Protein AF-A0A0X8E1B4-F1 (afdb_monomer_lite)

Foldseek 3Di:
DVVLVVVQCCVQAVVCCVPVVDGGQPFRFDDPVRDDPDDGDRFDGDDDDDDQPDPVSVVVVVVVVVVCVVCVVVVLVVLLVLLVQQVHHSVLSVLVSGPCSVVVSVVSSPDDGDCPCVVVD

Organism: NCBI:txid412690

pLDDT: mean 76.05, std 15.76, range [48.06, 95.06]

Radius of gyration: 20.71 Å; chains: 1; bounding box: 51×30×56 Å

Secondary structure (DSSP, 8-state):
-HHHHHHHHIIIIIHHHHHHSSPPP---B--TTSSTTS---BS----PPPPPSSHHHHHHHHHHHHHHHHHHHHHHHHHHHHHHHTT--GGGGGGGGSTTHHHHHHHHHTSPPPGGGTT--

Structure (mmCIF, N/CA/C/O backbone):
data_AF-A0A0X8E1B4-F1
#
_entry.id   AF-A0A0X8E1B4-F1
#
loop_
_atom_site.group_PDB
_atom_site.id
_atom_site.type_symbol
_atom_site.label_atom_id
_atom_site.label_alt_id
_atom_site.label_comp_id
_atom_site.label_asym_id
_atom_site.label_entity_id
_atom_site.label_seq_id
_atom_site.pdbx_PDB_ins_code
_atom_site.Cartn_x
_atom_site.Cartn_y
_atom_site.Cartn_z
_atom_site.occupancy
_atom_site.B_iso_or_equiv
_atom_site.auth_seq_id
_atom_site.auth_comp_id
_atom_site.auth_asym_id
_atom_site.auth_atom_id
_atom_site.pdbx_PDB_model_num
ATOM 1 N N . MET A 1 1 ? 21.331 -7.467 13.425 1.00 55.97 1 MET A N 1
ATOM 2 C CA . MET A 1 1 ? 20.490 -6.919 12.334 1.00 55.97 1 MET A CA 1
ATOM 3 C C . MET A 1 1 ? 21.210 -5.859 11.506 1.00 55.97 1 MET A C 1
ATOM 5 O O . MET A 1 1 ? 21.271 -6.041 10.302 1.00 55.97 1 MET A O 1
ATOM 9 N N . LEU A 1 2 ? 21.820 -4.831 12.113 1.00 51.53 2 LEU A N 1
ATOM 10 C CA . LEU A 1 2 ? 22.555 -3.777 11.387 1.00 51.53 2 LEU A CA 1
ATOM 11 C C . LEU A 1 2 ? 23.679 -4.317 10.479 1.00 51.53 2 LEU A C 1
ATOM 13 O O . LEU A 1 2 ? 23.783 -3.920 9.327 1.00 51.53 2 LEU A O 1
ATOM 17 N N . VAL A 1 3 ? 24.466 -5.281 10.971 1.00 60.03 3 VAL A N 1
ATOM 18 C CA . VAL A 1 3 ? 25.567 -5.899 10.209 1.00 60.03 3 VAL A CA 1
ATOM 19 C C . VAL A 1 3 ? 25.059 -6.574 8.933 1.00 60.03 3 VAL A C 1
ATOM 21 O O . VAL A 1 3 ? 25.596 -6.324 7.866 1.00 60.03 3 VAL A O 1
ATOM 24 N N . ASN A 1 4 ? 23.965 -7.337 9.008 1.00 58.38 4 ASN A N 1
ATOM 25 C CA . ASN A 1 4 ? 23.397 -8.015 7.838 1.00 58.38 4 ASN A CA 1
ATOM 26 C C . ASN A 1 4 ? 22.857 -7.021 6.803 1.00 58.38 4 ASN A C 1
ATOM 28 O O . ASN A 1 4 ? 23.005 -7.253 5.608 1.00 58.38 4 ASN A O 1
ATOM 32 N N . VAL A 1 5 ? 22.271 -5.906 7.254 1.00 58.59 5 VAL A N 1
ATOM 33 C CA . VAL A 1 5 ? 21.802 -4.824 6.373 1.00 58.59 5 VAL A CA 1
ATOM 34 C C . VAL A 1 5 ? 22.982 -4.161 5.661 1.00 58.59 5 VAL A C 1
ATOM 36 O O . VAL A 1 5 ? 22.920 -3.948 4.454 1.00 58.59 5 VAL A O 1
ATOM 39 N N . ILE A 1 6 ? 24.081 -3.906 6.378 1.00 69.69 6 ILE A N 1
ATOM 40 C CA . ILE A 1 6 ? 25.308 -3.335 5.805 1.00 69.69 6 ILE A CA 1
ATOM 41 C C . ILE A 1 6 ? 25.944 -4.311 4.806 1.00 69.69 6 ILE A C 1
ATOM 43 O O . ILE A 1 6 ? 26.314 -3.908 3.706 1.00 69.69 6 ILE A O 1
ATOM 47 N N . THR A 1 7 ? 26.029 -5.601 5.138 1.00 68.25 7 THR A N 1
ATOM 48 C CA . THR A 1 7 ? 26.570 -6.626 4.235 1.00 68.25 7 THR A CA 1
ATOM 49 C C . THR A 1 7 ? 25.721 -6.776 2.969 1.00 68.25 7 THR A C 1
ATOM 51 O O . THR A 1 7 ? 26.281 -6.857 1.875 1.00 68.25 7 THR A O 1
ATOM 54 N N . LEU A 1 8 ? 24.387 -6.757 3.079 1.00 59.09 8 LEU A N 1
ATOM 55 C CA . LEU A 1 8 ? 23.472 -6.772 1.928 1.00 59.09 8 LEU A CA 1
ATOM 56 C C . LEU A 1 8 ? 23.618 -5.511 1.068 1.00 59.09 8 LEU A C 1
ATOM 58 O O . LEU A 1 8 ? 23.747 -5.624 -0.147 1.00 59.09 8 LEU A O 1
ATOM 62 N N . ALA A 1 9 ? 23.680 -4.327 1.681 1.00 62.44 9 ALA A N 1
ATOM 63 C CA . ALA A 1 9 ? 23.870 -3.070 0.960 1.00 62.44 9 ALA A CA 1
ATOM 64 C C . ALA A 1 9 ? 25.211 -3.033 0.207 1.00 62.44 9 ALA A C 1
ATOM 66 O O . ALA A 1 9 ? 25.249 -2.692 -0.974 1.00 62.44 9 ALA A O 1
ATOM 67 N N . LEU A 1 10 ? 26.310 -3.453 0.843 1.00 65.62 10 LEU A N 1
ATOM 68 C CA . LEU A 1 10 ? 27.623 -3.505 0.193 1.00 65.62 10 LEU A CA 1
ATOM 69 C C . LEU A 1 10 ? 27.640 -4.506 -0.971 1.00 65.62 10 LEU A C 1
ATOM 71 O O . LEU A 1 10 ? 28.088 -4.171 -2.066 1.00 65.62 10 LEU A O 1
ATOM 75 N N . THR A 1 11 ? 27.118 -5.718 -0.765 1.00 64.62 11 THR A N 1
ATOM 76 C CA . THR A 1 11 ? 27.130 -6.777 -1.792 1.00 64.62 11 THR A CA 1
ATOM 77 C C . THR A 1 11 ? 26.167 -6.534 -2.950 1.00 64.62 11 THR A C 1
ATOM 79 O O . THR A 1 11 ? 26.472 -6.958 -4.064 1.00 64.62 11 THR A O 1
ATOM 82 N N . GLN A 1 12 ? 25.033 -5.868 -2.722 1.00 59.12 12 GLN A N 1
ATOM 83 C CA . GLN A 1 12 ? 24.009 -5.665 -3.753 1.00 59.12 12 GLN A CA 1
ATOM 84 C C . GLN A 1 12 ? 24.091 -4.303 -4.452 1.00 59.12 12 GLN A C 1
ATOM 86 O O . GLN A 1 12 ? 23.704 -4.224 -5.613 1.00 59.12 12 GLN A O 1
ATOM 91 N N . LEU A 1 13 ? 24.625 -3.256 -3.810 1.00 62.16 13 LEU A N 1
ATOM 92 C CA . LEU A 1 13 ? 24.781 -1.939 -4.445 1.00 62.16 13 LEU A CA 1
ATOM 93 C C . LEU A 1 13 ? 26.224 -1.618 -4.843 1.00 62.16 13 LEU A C 1
ATOM 95 O O . LEU A 1 13 ? 26.465 -1.190 -5.969 1.00 62.16 13 LEU A O 1
ATOM 99 N N . VAL A 1 14 ? 27.194 -1.824 -3.948 1.00 65.31 14 VAL A N 1
ATOM 100 C CA . VAL A 1 14 ? 28.562 -1.303 -4.139 1.00 65.31 14 VAL A CA 1
ATOM 101 C C . VAL A 1 14 ? 29.395 -2.193 -5.063 1.00 65.31 14 VAL A C 1
ATOM 103 O O . VAL A 1 14 ? 30.025 -1.695 -5.993 1.00 65.31 14 VAL A O 1
ATOM 106 N N . PHE A 1 15 ? 29.369 -3.513 -4.860 1.00 63.75 15 PHE A N 1
ATOM 107 C CA . PHE A 1 15 ? 30.134 -4.446 -5.698 1.00 63.75 15 PHE A CA 1
ATOM 108 C C . PHE A 1 15 ? 29.692 -4.466 -7.177 1.00 63.75 15 PHE A C 1
ATOM 110 O O . PHE A 1 15 ? 30.567 -4.407 -8.042 1.00 63.75 15 PHE A O 1
ATOM 117 N N . PRO A 1 16 ? 28.387 -4.498 -7.518 1.00 60.41 16 PRO A N 1
ATOM 118 C CA . PRO A 1 16 ? 27.954 -4.466 -8.916 1.00 60.41 16 PRO A CA 1
ATOM 119 C C . PRO A 1 16 ? 28.284 -3.139 -9.605 1.00 60.41 16 PRO A C 1
ATOM 121 O O . PRO A 1 16 ? 28.726 -3.149 -10.752 1.00 60.41 16 PRO A O 1
ATOM 124 N N . ALA A 1 17 ? 28.151 -2.014 -8.893 1.00 63.62 17 ALA A N 1
ATOM 125 C CA . ALA A 1 17 ? 28.489 -0.695 -9.420 1.00 63.62 17 ALA A CA 1
ATOM 126 C C . ALA A 1 17 ? 29.990 -0.557 -9.735 1.00 63.62 17 ALA A C 1
ATOM 128 O O . ALA A 1 17 ? 30.349 -0.014 -10.778 1.00 63.62 17 ALA A O 1
ATOM 129 N N . LEU A 1 18 ? 30.866 -1.094 -8.873 1.00 65.75 18 LEU A N 1
ATOM 130 C CA . LEU A 1 18 ? 32.321 -1.055 -9.069 1.00 65.75 18 LEU A CA 1
ATOM 131 C C . LEU A 1 18 ? 32.817 -1.987 -10.185 1.00 65.75 18 LEU A C 1
ATOM 133 O O . LEU A 1 18 ? 33.790 -1.657 -10.855 1.00 65.75 18 LEU A O 1
ATOM 137 N N . ILE A 1 19 ? 32.179 -3.146 -10.378 1.00 62.69 19 ILE A N 1
ATOM 138 C CA . ILE A 1 19 ? 32.641 -4.165 -11.338 1.00 62.69 19 ILE A CA 1
ATOM 139 C C . ILE A 1 19 ? 32.027 -3.960 -12.729 1.00 62.69 19 ILE A C 1
ATOM 141 O O . ILE A 1 19 ? 32.713 -4.147 -13.731 1.00 62.69 19 ILE A O 1
ATOM 145 N N . ALA A 1 20 ? 30.743 -3.598 -12.814 1.00 60.59 20 ALA A N 1
ATOM 146 C CA . ALA A 1 20 ? 30.014 -3.553 -14.083 1.00 60.59 20 ALA A CA 1
ATOM 147 C C . ALA A 1 20 ? 29.883 -2.141 -14.681 1.00 60.59 20 ALA A C 1
ATOM 149 O O . ALA A 1 20 ? 29.440 -2.015 -15.822 1.00 60.59 20 ALA A O 1
ATOM 150 N N . GLY A 1 21 ? 30.215 -1.080 -13.930 1.00 56.06 21 GLY A N 1
ATOM 151 C CA . GLY A 1 21 ? 30.069 0.315 -14.374 1.00 56.06 21 GLY A CA 1
ATOM 152 C C . GLY A 1 21 ? 28.623 0.739 -14.673 1.00 56.06 21 GLY A C 1
ATOM 153 O O . GLY A 1 21 ? 28.399 1.795 -15.259 1.00 56.06 21 GLY A O 1
ATOM 154 N N . ARG A 1 22 ? 27.638 -0.085 -14.294 1.00 57.12 22 ARG A N 1
ATOM 155 C CA . ARG A 1 22 ? 26.200 0.167 -14.444 1.00 57.12 22 ARG A CA 1
ATOM 156 C C . ARG A 1 22 ? 25.563 0.313 -13.069 1.00 57.12 22 ARG A C 1
ATOM 158 O O . ARG A 1 22 ? 26.018 -0.304 -12.104 1.00 57.12 22 ARG A O 1
ATOM 165 N N . THR A 1 23 ? 24.504 1.112 -12.980 1.00 56.97 23 THR A N 1
ATOM 166 C CA . THR A 1 23 ? 23.691 1.187 -11.763 1.00 56.97 23 THR A CA 1
ATOM 167 C C . THR A 1 23 ? 23.100 -0.195 -11.468 1.00 56.97 23 THR A C 1
ATOM 169 O O . THR A 1 23 ? 22.598 -0.834 -12.394 1.00 56.97 23 THR A O 1
ATOM 172 N N . PRO A 1 24 ? 23.185 -0.694 -10.222 1.00 55.22 24 PRO A N 1
ATOM 173 C CA . PRO A 1 24 ? 22.652 -2.004 -9.868 1.00 55.22 24 PRO A CA 1
ATOM 174 C C . PRO A 1 24 ? 21.154 -2.069 -10.177 1.00 55.22 24 PRO A C 1
ATOM 176 O O . PRO A 1 24 ? 20.415 -1.161 -9.798 1.00 55.22 24 PRO A O 1
ATOM 179 N N . GLU A 1 25 ? 20.710 -3.149 -10.823 1.00 56.75 25 GLU A N 1
ATOM 180 C CA . GLU A 1 25 ? 19.286 -3.478 -10.934 1.00 56.75 25 GLU A CA 1
ATOM 181 C C . GLU A 1 25 ? 18.672 -3.461 -9.522 1.00 56.75 25 GLU A C 1
ATOM 183 O O . GLU A 1 25 ? 19.181 -4.163 -8.638 1.00 56.75 25 GLU A O 1
ATOM 188 N N . PRO A 1 26 ? 17.606 -2.682 -9.261 1.00 54.72 26 PRO A N 1
ATOM 189 C CA . PRO A 1 26 ? 17.091 -2.426 -7.918 1.00 54.72 26 PRO A CA 1
ATOM 190 C C . PRO A 1 26 ? 16.221 -3.591 -7.426 1.00 54.72 26 PRO A C 1
ATOM 192 O O . PRO A 1 26 ? 15.125 -3.394 -6.910 1.00 54.72 26 PRO A O 1
ATOM 195 N N . THR A 1 27 ? 16.695 -4.823 -7.604 1.00 55.25 27 THR A N 1
ATOM 196 C CA . THR A 1 27 ? 16.029 -6.027 -7.113 1.00 55.25 27 THR A CA 1
ATOM 197 C C . THR A 1 27 ? 16.657 -6.406 -5.778 1.00 55.25 27 THR A C 1
ATOM 199 O O . THR A 1 27 ? 17.715 -7.031 -5.715 1.00 55.25 27 THR A O 1
ATOM 202 N N . ILE A 1 28 ? 16.017 -5.994 -4.683 1.00 56.19 28 ILE A N 1
ATOM 203 C CA . ILE A 1 28 ? 16.441 -6.371 -3.331 1.00 56.19 28 ILE A CA 1
ATOM 204 C C . ILE A 1 28 ? 15.978 -7.810 -3.083 1.00 56.19 28 ILE A C 1
ATOM 206 O O . ILE A 1 28 ? 14.792 -8.074 -2.879 1.00 56.19 28 ILE A O 1
ATOM 210 N N . PHE A 1 29 ? 16.919 -8.754 -3.127 1.00 54.38 29 PHE A N 1
ATOM 211 C CA . PHE A 1 29 ? 16.642 -10.175 -2.911 1.00 54.38 29 PHE A CA 1
ATOM 212 C C . PHE A 1 29 ? 16.612 -10.492 -1.410 1.00 54.38 29 PHE A C 1
ATOM 214 O O . PHE A 1 29 ? 17.660 -10.475 -0.759 1.00 54.38 29 PHE A O 1
ATOM 221 N N . LEU A 1 30 ? 15.435 -10.822 -0.866 1.00 50.06 30 LEU A N 1
ATOM 222 C CA . LEU A 1 30 ? 15.264 -11.219 0.537 1.00 50.06 30 LEU A CA 1
ATOM 223 C C . LEU A 1 30 ? 14.589 -12.598 0.624 1.00 50.06 30 LEU A C 1
ATOM 225 O O . LEU A 1 30 ? 13.373 -12.722 0.528 1.00 50.06 30 LEU A O 1
ATOM 229 N N . GLY A 1 31 ? 15.393 -13.650 0.793 1.00 53.69 31 GLY A N 1
ATOM 230 C CA . GLY A 1 31 ? 14.897 -14.989 1.129 1.00 53.69 31 GLY A CA 1
ATOM 231 C C . GLY A 1 31 ? 14.701 -15.167 2.644 1.00 53.69 31 GLY A C 1
ATOM 232 O O . GLY A 1 31 ? 15.261 -14.388 3.420 1.00 53.69 31 GLY A O 1
ATOM 233 N N . PRO A 1 32 ? 13.996 -16.223 3.095 1.00 52.06 32 PRO A N 1
ATOM 234 C CA . PRO A 1 32 ? 13.716 -16.480 4.516 1.00 52.06 32 PRO A CA 1
ATOM 235 C C . PRO A 1 32 ? 14.974 -16.618 5.399 1.00 52.06 32 PRO A C 1
ATOM 237 O O . PRO A 1 32 ? 14.888 -16.430 6.608 1.00 52.06 32 PRO A O 1
ATOM 240 N N . PHE A 1 33 ? 16.149 -16.877 4.804 1.00 55.06 33 PHE A N 1
ATOM 241 C CA . PHE A 1 33 ? 17.448 -16.974 5.492 1.00 55.06 33 PHE A CA 1
ATOM 242 C C . PHE A 1 33 ? 18.571 -16.136 4.841 1.0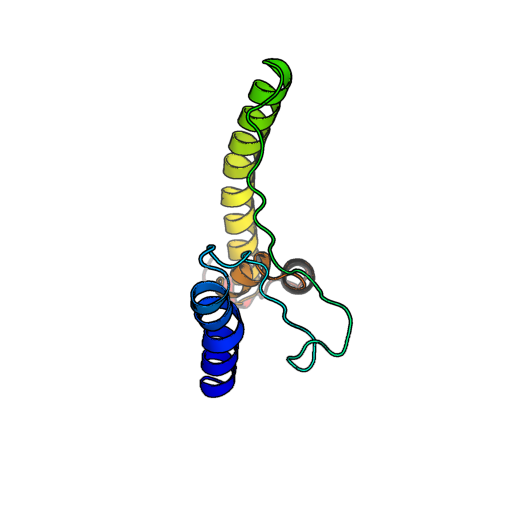0 55.06 33 PHE A C 1
ATOM 244 O O . PHE A 1 33 ? 19.752 -16.429 5.009 1.00 55.06 33 PHE A O 1
ATOM 251 N N . GLY A 1 34 ? 18.233 -15.074 4.099 1.00 58.28 34 GLY A N 1
ATOM 252 C CA . GLY A 1 34 ? 19.203 -14.022 3.755 1.00 58.28 34 GLY A CA 1
ATOM 253 C C . GLY A 1 34 ? 20.288 -14.341 2.714 1.00 58.28 34 GLY A C 1
ATOM 254 O O . GLY A 1 34 ? 21.256 -13.589 2.634 1.00 58.28 34 GLY A O 1
ATOM 255 N N . SER A 1 35 ? 20.172 -15.383 1.884 1.00 60.78 35 SER A N 1
ATOM 256 C CA . SER A 1 35 ? 21.062 -15.528 0.718 1.00 60.78 35 SER A CA 1
ATOM 257 C C . SER A 1 35 ? 20.504 -16.440 -0.380 1.00 60.78 35 SER A C 1
ATOM 259 O O . SER A 1 35 ? 19.603 -17.241 -0.144 1.00 60.78 35 SER A O 1
ATOM 261 N N . ARG A 1 36 ? 21.090 -16.275 -1.576 1.00 52.97 36 ARG A N 1
ATOM 262 C CA . ARG A 1 36 ? 20.844 -16.834 -2.926 1.00 52.97 36 ARG A CA 1
ATOM 263 C C . ARG A 1 36 ? 20.565 -18.349 -3.071 1.00 52.97 36 ARG A C 1
ATOM 265 O O . ARG A 1 36 ? 20.519 -18.829 -4.197 1.00 52.97 36 ARG A O 1
ATOM 272 N N . LEU A 1 37 ? 20.417 -19.109 -1.988 1.00 52.75 37 LEU A N 1
ATOM 273 C CA . LEU A 1 37 ? 20.305 -20.575 -2.007 1.00 52.75 37 LEU A CA 1
ATOM 274 C C . LEU A 1 37 ? 18.881 -21.098 -2.257 1.00 52.75 37 LEU A C 1
ATOM 276 O O . LEU A 1 37 ? 18.724 -22.231 -2.697 1.00 52.75 37 LEU A O 1
ATOM 280 N N . PHE A 1 38 ? 17.850 -20.284 -2.021 1.00 49.06 38 PHE A N 1
ATOM 281 C CA . PHE A 1 38 ? 16.452 -20.633 -2.283 1.00 49.06 38 PHE A CA 1
ATOM 282 C C . PHE A 1 38 ? 15.787 -19.498 -3.072 1.00 49.06 38 PHE A C 1
ATOM 284 O O . PHE A 1 38 ? 16.083 -18.335 -2.813 1.00 49.06 38 PHE A O 1
ATOM 291 N N . ALA A 1 39 ? 14.965 -19.872 -4.059 1.00 48.06 39 ALA A N 1
ATOM 292 C CA . ALA A 1 39 ? 14.352 -19.058 -5.119 1.00 48.06 39 ALA A CA 1
ATOM 293 C C . ALA A 1 39 ? 14.283 -17.526 -4.879 1.00 48.06 39 ALA A C 1
ATOM 295 O O . ALA A 1 39 ? 13.790 -17.086 -3.836 1.00 48.06 39 ALA A O 1
ATOM 296 N N . PRO A 1 40 ? 14.708 -16.691 -5.851 1.00 54.81 40 PRO A N 1
ATOM 297 C CA . PRO A 1 40 ? 14.669 -15.241 -5.708 1.00 54.81 40 PRO A CA 1
ATOM 298 C C . PRO A 1 40 ? 13.219 -14.743 -5.686 1.00 54.81 40 PRO A C 1
ATOM 300 O O . PRO A 1 40 ? 12.547 -14.713 -6.713 1.00 54.81 40 PRO A O 1
ATOM 303 N N . ILE A 1 41 ? 12.741 -14.314 -4.519 1.00 56.28 41 ILE A N 1
ATOM 304 C CA . ILE A 1 41 ? 11.518 -13.515 -4.427 1.00 56.28 41 ILE A CA 1
ATOM 305 C C . ILE A 1 41 ? 11.935 -12.062 -4.646 1.00 56.28 41 ILE A C 1
ATOM 307 O O . ILE A 1 41 ? 12.533 -11.430 -3.773 1.00 56.28 41 ILE A O 1
ATOM 311 N N . ALA A 1 42 ? 11.664 -11.554 -5.844 1.00 56.97 42 ALA A N 1
ATOM 312 C C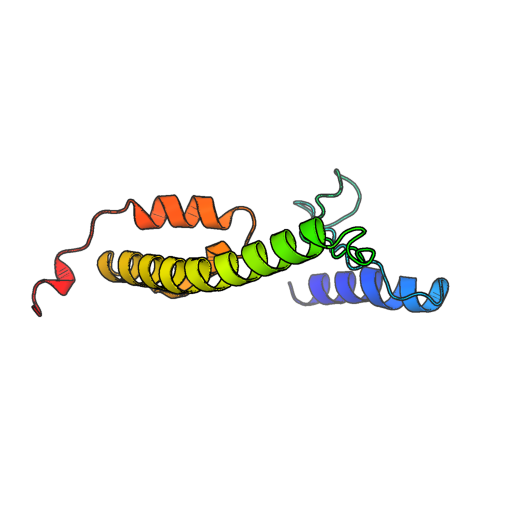A . ALA A 1 42 ? 11.772 -10.139 -6.154 1.00 56.97 42 ALA A CA 1
ATOM 313 C C . ALA A 1 42 ? 10.655 -9.385 -5.413 1.00 56.97 42 ALA A C 1
ATOM 315 O O . ALA A 1 42 ? 9.482 -9.530 -5.747 1.00 56.97 42 ALA A O 1
ATOM 316 N N . LEU A 1 43 ? 11.010 -8.631 -4.367 1.00 57.78 43 LEU A N 1
ATOM 317 C CA . LEU A 1 43 ? 10.033 -7.898 -3.550 1.00 57.78 43 LEU A CA 1
ATOM 318 C C . LEU A 1 43 ? 9.541 -6.619 -4.227 1.00 57.78 43 LEU A C 1
ATOM 320 O O . LEU A 1 43 ? 8.364 -6.284 -4.140 1.00 57.78 43 LEU A O 1
ATOM 324 N N . VAL A 1 44 ? 10.450 -5.906 -4.884 1.00 62.66 44 VAL A N 1
ATOM 325 C CA . VAL A 1 44 ? 10.163 -4.704 -5.662 1.00 62.66 44 VAL A CA 1
ATOM 326 C C . VAL A 1 44 ? 11.110 -4.718 -6.854 1.00 62.66 44 VAL A C 1
ATOM 328 O O . VAL A 1 44 ? 12.318 -4.860 -6.675 1.00 62.66 44 VAL A O 1
ATOM 331 N N . THR A 1 45 ? 10.558 -4.598 -8.057 1.00 64.25 45 THR A N 1
ATOM 332 C CA . THR A 1 45 ? 11.315 -4.450 -9.303 1.00 64.25 45 THR A CA 1
ATOM 333 C C . THR A 1 45 ? 10.830 -3.198 -9.994 1.00 64.25 45 THR A C 1
ATOM 335 O O . THR A 1 45 ? 9.656 -3.094 -10.348 1.00 64.25 45 THR A O 1
ATOM 338 N N . TRP A 1 46 ? 11.738 -2.254 -10.184 1.00 70.56 46 TRP A N 1
ATOM 339 C CA . TRP A 1 46 ? 11.492 -1.089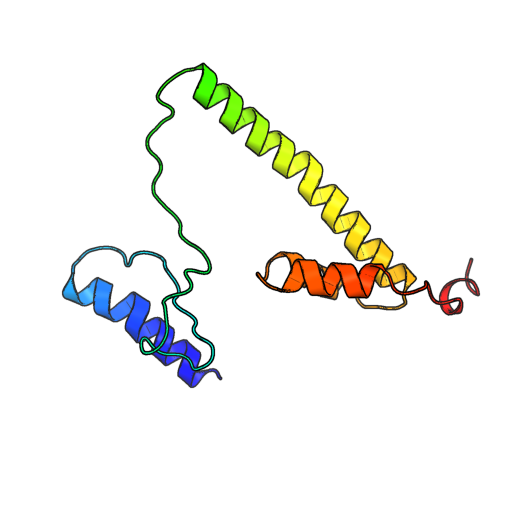 -11.015 1.00 70.56 46 TRP A CA 1
ATOM 340 C C . TRP A 1 46 ? 12.041 -1.415 -12.394 1.00 70.56 46 TRP A C 1
ATOM 342 O O . TRP A 1 46 ? 13.228 -1.699 -12.521 1.00 70.56 46 TRP A O 1
ATOM 352 N N . HIS A 1 47 ? 11.173 -1.432 -13.399 1.00 71.06 47 HIS A N 1
ATOM 353 C CA . HIS A 1 47 ? 11.587 -1.576 -14.786 1.00 71.06 47 HIS A CA 1
ATOM 354 C C . HIS A 1 47 ? 11.414 -0.227 -15.468 1.00 71.06 47 HIS A C 1
ATOM 356 O O . HIS A 1 47 ? 10.375 0.418 -15.301 1.00 71.06 47 HIS A O 1
ATOM 362 N N . GLU A 1 48 ? 12.433 0.209 -16.204 1.00 75.62 48 GLU A N 1
ATOM 363 C CA . GLU A 1 48 ? 12.283 1.356 -17.087 1.00 75.62 48 GLU A CA 1
ATOM 364 C C . GLU A 1 48 ? 11.240 0.975 -18.141 1.00 75.62 48 GLU A C 1
ATOM 366 O O . GLU A 1 48 ? 11.337 -0.070 -18.782 1.00 75.62 48 GLU A O 1
ATOM 371 N N . THR A 1 49 ? 10.162 1.750 -18.211 1.00 74.81 49 THR A N 1
ATOM 372 C CA . THR A 1 49 ? 9.053 1.465 -19.123 1.00 74.81 49 THR A CA 1
ATOM 373 C C . THR A 1 49 ? 9.215 2.325 -20.358 1.00 74.81 49 THR A C 1
ATOM 375 O O . THR A 1 49 ? 9.458 3.528 -20.247 1.00 74.81 49 THR A O 1
ATOM 378 N N . ASP A 1 50 ? 9.078 1.707 -21.530 1.00 86.06 50 ASP A N 1
ATOM 379 C CA . ASP A 1 50 ? 9.051 2.448 -22.784 1.00 86.06 50 ASP A CA 1
ATOM 380 C C . ASP A 1 50 ? 7.895 3.463 -22.772 1.00 86.06 50 ASP A C 1
ATOM 382 O O . ASP A 1 50 ? 6.839 3.205 -22.174 1.00 86.06 50 ASP A O 1
ATOM 386 N N . PRO A 1 51 ? 8.051 4.612 -23.453 1.00 85.06 51 PRO A N 1
ATOM 387 C CA . PRO A 1 51 ? 6.966 5.564 -23.622 1.00 85.06 51 PRO A CA 1
ATOM 388 C C . PRO A 1 51 ? 5.709 4.882 -24.185 1.00 85.06 51 PRO A C 1
ATOM 390 O O . PRO A 1 51 ? 5.815 3.951 -24.990 1.00 85.06 51 PRO A O 1
ATOM 393 N N . PRO A 1 52 ? 4.503 5.346 -23.811 1.00 87.12 52 PRO A N 1
ATOM 394 C CA . PRO A 1 52 ? 3.266 4.733 -24.274 1.00 87.12 52 PRO A CA 1
ATOM 395 C C . PRO A 1 52 ? 3.209 4.720 -25.806 1.00 87.12 52 PRO A C 1
ATOM 397 O O . PRO A 1 52 ? 3.277 5.759 -26.458 1.00 87.12 52 PRO A O 1
ATOM 400 N N . SER A 1 53 ? 3.036 3.527 -26.377 1.00 89.19 53 SER A N 1
ATOM 401 C CA . SER A 1 53 ? 3.053 3.284 -27.827 1.00 89.19 53 SER A CA 1
ATOM 402 C C . SER A 1 53 ? 1.852 3.869 -28.580 1.00 89.19 53 SER A C 1
ATOM 404 O O . SER A 1 53 ? 1.837 3.887 -29.809 1.00 89.19 53 SER A O 1
ATOM 406 N N . SER A 1 54 ? 0.825 4.336 -27.862 1.00 94.38 54 SER A N 1
ATOM 407 C CA . SER A 1 54 ? -0.374 4.942 -28.442 1.00 94.38 54 SER A CA 1
ATOM 408 C C . SER A 1 54 ? -1.024 5.966 -27.500 1.00 94.38 54 SER A C 1
ATOM 410 O O . SER A 1 54 ? -0.881 5.857 -26.277 1.00 94.38 54 SER A O 1
ATOM 412 N N . PRO A 1 55 ? -1.812 6.923 -28.035 1.00 92.81 55 PRO A N 1
ATOM 413 C CA . PRO A 1 55 ? -2.568 7.873 -27.216 1.00 92.81 55 PRO A CA 1
ATOM 414 C C . PRO A 1 55 ? -3.526 7.195 -26.228 1.00 92.81 55 PRO A C 1
ATOM 416 O O . PRO A 1 55 ? -3.652 7.641 -25.092 1.00 92.81 55 PRO A O 1
ATOM 419 N N . LEU A 1 56 ? -4.152 6.081 -26.625 1.00 91.25 56 LEU A N 1
ATOM 420 C CA . LEU A 1 56 ? -5.047 5.313 -25.756 1.00 91.25 56 LEU A CA 1
ATOM 421 C C . LEU A 1 56 ? -4.304 4.739 -24.541 1.00 91.25 56 LEU A C 1
ATOM 423 O O . LEU A 1 56 ? -4.797 4.838 -23.417 1.00 91.25 56 LEU A O 1
ATOM 427 N N . ALA A 1 57 ? -3.109 4.178 -24.753 1.00 87.12 57 ALA A N 1
ATOM 428 C CA . ALA A 1 57 ? -2.274 3.669 -23.667 1.00 87.12 57 ALA A CA 1
ATOM 429 C C . ALA A 1 57 ? -1.873 4.793 -22.698 1.00 87.12 57 ALA A C 1
ATOM 431 O O . ALA A 1 57 ? -1.960 4.618 -21.483 1.00 87.12 57 ALA A O 1
ATOM 432 N N . ALA A 1 58 ? -1.514 5.970 -23.222 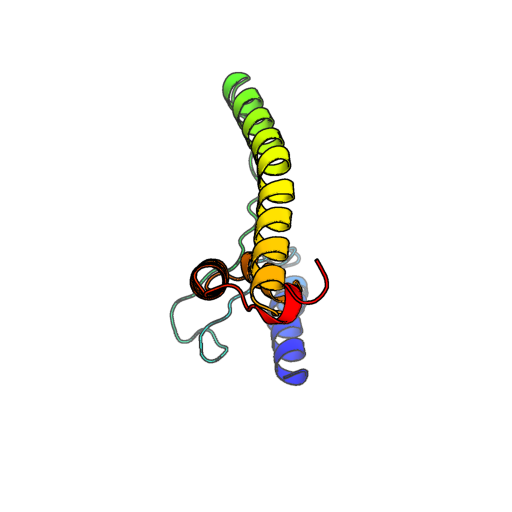1.00 88.81 58 ALA A N 1
ATOM 433 C CA . ALA A 1 58 ? -1.202 7.137 -22.399 1.00 88.81 58 ALA A CA 1
ATOM 434 C C . ALA A 1 58 ? -2.406 7.584 -21.547 1.00 88.81 58 ALA A C 1
ATOM 436 O O . ALA A 1 58 ? -2.260 7.817 -20.345 1.00 88.81 58 ALA A O 1
ATOM 437 N N . SER A 1 59 ? -3.607 7.651 -22.135 1.00 91.00 59 SER A N 1
ATOM 438 C CA . SER A 1 59 ? -4.836 7.996 -21.405 1.00 91.00 59 SER A CA 1
ATOM 439 C C . SER A 1 59 ? -5.167 6.984 -20.308 1.00 91.00 59 SER A C 1
ATOM 441 O O . SER A 1 59 ? -5.550 7.379 -19.207 1.00 91.00 59 SER A O 1
ATOM 443 N N . PHE A 1 60 ? -4.989 5.689 -20.581 1.00 91.44 60 PHE A N 1
ATOM 444 C CA . PHE A 1 60 ? -5.216 4.637 -19.594 1.00 91.44 60 PHE A CA 1
ATOM 445 C C . PHE A 1 60 ? -4.254 4.746 -18.404 1.00 91.44 60 PHE A C 1
ATOM 447 O O . PHE A 1 60 ? -4.697 4.690 -17.257 1.00 91.44 60 PHE A O 1
ATOM 454 N N . LEU A 1 61 ? -2.958 4.961 -18.656 1.00 89.06 61 LEU A N 1
ATOM 455 C CA . LEU A 1 61 ? -1.958 5.133 -17.595 1.00 89.06 61 LEU A CA 1
ATOM 456 C C . LEU A 1 61 ? -2.242 6.366 -16.732 1.00 89.06 61 LEU A C 1
ATOM 458 O O . LEU A 1 61 ? -2.158 6.291 -15.506 1.00 89.06 61 LEU A O 1
ATOM 462 N N . LEU A 1 62 ? -2.636 7.481 -17.354 1.00 90.12 62 LEU A N 1
ATOM 463 C CA . LEU A 1 62 ? -3.029 8.689 -16.630 1.00 90.12 62 LEU A CA 1
ATOM 464 C C . LEU A 1 62 ? -4.246 8.432 -15.733 1.00 90.12 62 LEU A C 1
ATOM 466 O O . LEU A 1 62 ? -4.235 8.792 -14.556 1.00 90.12 62 LEU A O 1
ATOM 470 N N . PHE A 1 63 ? -5.281 7.784 -16.270 1.00 93.75 63 PHE A N 1
ATOM 471 C CA . PHE A 1 63 ? -6.468 7.431 -15.497 1.00 93.75 63 PHE A CA 1
ATOM 472 C C . PHE A 1 63 ? -6.125 6.501 -14.328 1.00 93.75 63 PHE A C 1
ATOM 474 O O . PHE A 1 63 ? -6.557 6.752 -13.205 1.00 93.75 63 PHE A O 1
ATOM 481 N N . ALA A 1 64 ? -5.312 5.467 -14.562 1.00 90.44 64 ALA A N 1
ATOM 482 C CA . ALA A 1 64 ? -4.876 4.542 -13.521 1.00 90.44 64 ALA A CA 1
ATOM 483 C C . ALA A 1 64 ? -4.099 5.256 -12.402 1.00 90.44 64 ALA A C 1
ATOM 485 O O . ALA A 1 64 ? -4.347 4.995 -11.224 1.00 90.44 64 ALA A O 1
ATOM 486 N N . ALA A 1 65 ? -3.214 6.197 -12.746 1.00 87.50 65 ALA A N 1
ATOM 487 C CA . ALA A 1 65 ? -2.472 6.990 -11.767 1.00 87.50 65 ALA A CA 1
ATOM 488 C C . ALA A 1 65 ? -3.400 7.871 -10.912 1.00 87.50 65 ALA A C 1
ATOM 490 O O . ALA A 1 65 ? -3.287 7.887 -9.684 1.00 87.50 65 ALA A O 1
ATOM 491 N N . LEU A 1 66 ? -4.356 8.562 -11.540 1.00 91.62 66 LEU A N 1
ATOM 492 C CA . LEU A 1 66 ? -5.348 9.374 -10.827 1.00 91.62 66 LEU A CA 1
ATOM 493 C C . LEU A 1 66 ? -6.237 8.513 -9.925 1.00 91.62 66 LEU A C 1
ATOM 495 O O . LEU A 1 66 ? -6.452 8.850 -8.760 1.00 91.62 66 LEU A O 1
ATOM 499 N N . TRP A 1 67 ? -6.709 7.378 -10.441 1.00 90.88 67 TRP A N 1
ATOM 500 C CA . TRP A 1 67 ? -7.509 6.418 -9.689 1.00 90.88 67 TRP A CA 1
ATOM 501 C C . TRP A 1 67 ? -6.764 5.905 -8.456 1.00 90.88 67 TRP A C 1
ATOM 503 O O . TRP A 1 67 ? -7.334 5.829 -7.366 1.00 90.88 67 TRP A O 1
ATOM 513 N N . LEU A 1 68 ? -5.474 5.600 -8.600 1.00 89.12 68 LEU A N 1
ATOM 514 C CA . LEU A 1 68 ? -4.634 5.157 -7.494 1.00 89.12 68 LEU A CA 1
ATOM 515 C C . LEU A 1 68 ? -4.539 6.227 -6.398 1.00 89.12 68 LEU A C 1
ATOM 517 O O . LEU A 1 68 ? -4.749 5.914 -5.231 1.00 89.12 68 LEU A O 1
ATOM 521 N N . ILE A 1 69 ? -4.317 7.494 -6.751 1.00 88.12 69 ILE A N 1
ATOM 522 C CA . ILE A 1 69 ? -4.258 8.589 -5.765 1.00 88.12 69 ILE A CA 1
ATOM 523 C C . ILE A 1 69 ? -5.600 8.741 -5.037 1.00 88.12 69 ILE A C 1
ATOM 525 O O . ILE A 1 69 ? -5.640 8.809 -3.806 1.00 88.12 69 ILE A O 1
ATOM 529 N N . VAL A 1 70 ? -6.701 8.753 -5.795 1.00 92.88 70 VAL A N 1
ATOM 530 C CA . VAL A 1 70 ? -8.056 8.941 -5.259 1.00 92.88 70 VAL A CA 1
ATOM 531 C C . VAL A 1 70 ? -8.495 7.776 -4.370 1.00 92.88 70 VAL A C 1
ATOM 533 O O . VAL A 1 70 ? -9.314 7.986 -3.485 1.00 92.88 70 VAL A O 1
ATOM 536 N N . THR A 1 71 ? -7.958 6.568 -4.548 1.00 89.38 71 THR A N 1
ATOM 537 C CA . THR A 1 71 ? -8.368 5.386 -3.767 1.00 89.38 71 THR A CA 1
ATOM 538 C C . THR A 1 71 ? -7.423 5.048 -2.616 1.00 89.38 71 THR A C 1
ATOM 540 O O . THR A 1 71 ? -7.889 4.670 -1.539 1.00 89.38 71 THR A O 1
ATOM 543 N N . VAL A 1 72 ? -6.109 5.221 -2.789 1.00 89.62 72 VAL A N 1
ATOM 544 C CA . VAL A 1 72 ? -5.108 4.849 -1.775 1.00 89.62 72 VAL A CA 1
ATOM 545 C C . VAL A 1 72 ? -5.208 5.730 -0.534 1.00 89.62 72 VAL A C 1
ATOM 547 O O . VAL A 1 72 ? -5.195 5.206 0.579 1.00 89.62 72 VAL A O 1
ATOM 550 N N . ILE A 1 73 ? -5.352 7.048 -0.704 1.00 90.25 73 ILE A N 1
ATOM 551 C CA . ILE A 1 73 ? -5.442 7.987 0.423 1.00 90.25 73 ILE A CA 1
ATOM 552 C C . ILE A 1 73 ? -6.657 7.669 1.312 1.00 90.25 73 ILE A C 1
ATOM 554 O O . ILE A 1 73 ? -6.451 7.373 2.493 1.00 90.25 73 ILE A O 1
ATOM 558 N N . PRO A 1 74 ? -7.907 7.653 0.800 1.00 91.06 74 PRO A N 1
ATOM 559 C CA . PRO A 1 74 ? -9.058 7.347 1.644 1.00 91.06 74 PRO A CA 1
ATOM 560 C C . PRO A 1 74 ? -9.045 5.901 2.147 1.00 91.06 74 PRO A C 1
ATOM 562 O O . PRO A 1 74 ? -9.437 5.666 3.290 1.00 91.06 74 PRO A O 1
ATOM 565 N N . GLY A 1 75 ? -8.551 4.938 1.359 1.00 90.81 75 GLY A N 1
ATOM 566 C CA . GLY A 1 75 ? -8.404 3.550 1.806 1.00 90.81 75 GLY A CA 1
ATOM 567 C C . GLY A 1 75 ? -7.496 3.430 3.033 1.00 90.81 75 GLY A C 1
ATOM 568 O O . GLY A 1 75 ? -7.853 2.768 4.011 1.00 90.81 75 GLY A O 1
ATOM 569 N N . PHE A 1 76 ? -6.363 4.138 3.029 1.00 92.31 76 PHE A N 1
ATOM 570 C CA . PHE A 1 76 ? -5.453 4.192 4.171 1.00 92.31 76 PHE A CA 1
ATOM 571 C C . PHE A 1 76 ? -6.095 4.881 5.383 1.00 92.31 76 PHE A C 1
ATOM 573 O O . PHE A 1 76 ? -6.014 4.365 6.499 1.00 92.31 76 PHE A O 1
ATOM 580 N N . THR A 1 77 ? -6.797 6.000 5.178 1.00 93.94 77 THR A N 1
ATOM 581 C CA . THR A 1 77 ? -7.508 6.705 6.258 1.00 93.94 77 THR A CA 1
ATOM 582 C C . THR A 1 77 ? -8.556 5.817 6.936 1.00 93.94 77 THR A C 1
ATOM 584 O O . THR A 1 77 ? -8.631 5.783 8.167 1.00 93.94 77 THR A O 1
ATOM 587 N N . VAL A 1 78 ? -9.334 5.055 6.160 1.00 93.94 78 VAL A N 1
ATOM 588 C CA . VAL A 1 78 ? -10.331 4.114 6.697 1.00 93.94 78 VAL A CA 1
ATOM 589 C C . VAL A 1 78 ? -9.662 2.984 7.485 1.00 93.94 78 VAL A C 1
ATOM 591 O O . VAL A 1 78 ? -10.130 2.647 8.574 1.00 93.94 78 VAL A O 1
ATOM 594 N N . ALA A 1 79 ? -8.546 2.434 6.995 1.00 93.00 79 ALA A N 1
ATOM 595 C CA . ALA A 1 79 ? -7.801 1.395 7.707 1.00 93.00 79 ALA A CA 1
ATOM 596 C C . ALA A 1 79 ? -7.266 1.892 9.063 1.00 93.00 79 ALA A C 1
ATOM 598 O O . ALA A 1 79 ? -7.425 1.207 10.076 1.00 93.00 79 ALA A O 1
ATOM 599 N N . VAL A 1 80 ? -6.698 3.103 9.109 1.00 95.06 80 VAL A N 1
ATOM 600 C CA . VAL A 1 80 ? -6.231 3.735 10.356 1.00 95.06 80 VAL A CA 1
ATOM 601 C C . VAL A 1 80 ? -7.385 3.927 11.340 1.00 95.06 80 VAL A C 1
ATOM 603 O O . VAL A 1 80 ? -7.259 3.542 12.504 1.00 95.06 80 VAL A O 1
ATOM 606 N N . ARG A 1 81 ? -8.531 4.448 10.878 1.00 93.44 81 ARG A N 1
ATOM 607 C CA . ARG A 1 81 ? -9.727 4.598 11.721 1.00 93.44 81 ARG A CA 1
ATOM 608 C C . ARG A 1 81 ? -10.179 3.253 12.286 1.00 93.44 81 ARG A C 1
ATOM 610 O O . ARG A 1 81 ? -10.396 3.145 13.487 1.00 93.44 81 ARG A O 1
ATOM 617 N N . ARG A 1 82 ? -10.241 2.208 11.456 1.00 92.75 82 ARG A N 1
ATOM 618 C CA . ARG A 1 82 ? -10.687 0.881 11.900 1.00 92.75 82 ARG A CA 1
ATOM 619 C C . ARG A 1 82 ? -9.776 0.269 12.967 1.00 92.75 82 ARG A C 1
ATOM 621 O O . ARG A 1 82 ? -10.252 -0.414 13.879 1.00 92.75 82 ARG A O 1
ATOM 628 N N . LEU A 1 83 ? -8.470 0.503 12.857 1.00 93.62 83 LEU A N 1
ATOM 629 C CA . LEU A 1 83 ? -7.506 0.086 13.873 1.00 93.62 83 LEU A CA 1
ATOM 630 C C . LEU A 1 83 ? -7.713 0.856 15.181 1.00 93.62 83 LEU A C 1
ATOM 632 O O . LEU A 1 83 ? -7.762 0.232 16.242 1.00 93.62 83 LEU A O 1
ATOM 636 N N . HIS A 1 84 ? -7.919 2.173 15.104 1.00 91.50 84 HIS A N 1
ATOM 637 C CA . HIS A 1 84 ? -8.217 3.001 16.275 1.00 91.50 84 HIS A CA 1
ATOM 638 C C . HIS A 1 84 ? -9.522 2.578 16.9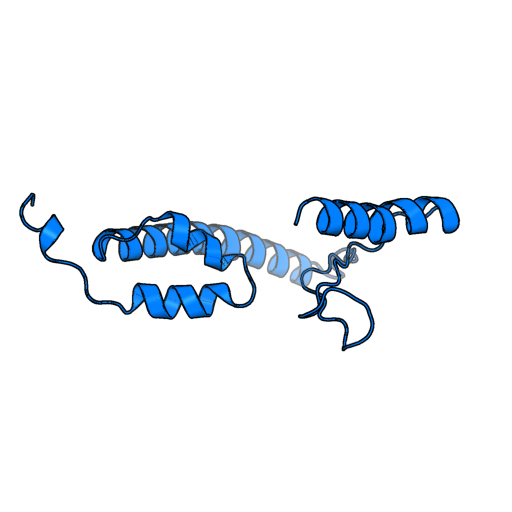69 1.00 91.50 84 HIS A C 1
ATOM 640 O O . HIS A 1 84 ? -9.534 2.456 18.193 1.00 91.50 84 HIS A O 1
ATOM 646 N N . ASP A 1 85 ? -10.571 2.230 16.212 1.00 89.56 85 ASP A N 1
ATOM 647 C CA . ASP A 1 85 ? -11.838 1.706 16.760 1.00 89.56 85 ASP A CA 1
ATOM 648 C C . ASP A 1 85 ? -11.636 0.408 17.577 1.00 89.56 85 ASP A C 1
ATOM 650 O O . ASP A 1 85 ? -12.428 0.062 18.458 1.00 89.56 85 ASP A O 1
ATOM 654 N N . SER A 1 86 ? -10.567 -0.339 17.288 1.00 91.00 86 SER A N 1
ATOM 655 C CA . SER A 1 86 ? -10.190 -1.576 17.988 1.00 91.00 86 SER A CA 1
ATOM 656 C C . SER A 1 86 ? -9.156 -1.352 19.101 1.00 91.00 86 SER A C 1
ATOM 658 O O . SER A 1 86 ? -8.594 -2.324 19.615 1.00 91.00 86 SER A O 1
ATOM 660 N N . ASN A 1 87 ? -8.901 -0.093 19.478 1.00 88.75 87 ASN A N 1
ATOM 661 C CA . ASN A 1 87 ? -7.860 0.325 20.423 1.00 88.75 87 ASN A CA 1
ATOM 662 C C . ASN A 1 87 ? -6.445 -0.143 20.008 1.00 88.75 87 ASN A C 1
ATOM 664 O O . ASN A 1 87 ? -5.610 -0.501 20.841 1.00 88.75 87 ASN A O 1
ATOM 668 N N . LEU A 1 88 ? -6.187 -0.208 18.696 1.00 90.50 88 LEU A N 1
ATOM 669 C CA . LEU A 1 88 ? -4.874 -0.494 18.119 1.00 90.50 88 LEU A CA 1
ATOM 670 C C . LEU A 1 88 ? -4.254 0.791 17.576 1.00 90.50 88 LEU A C 1
ATOM 672 O O . LEU A 1 88 ? -4.950 1.686 17.111 1.00 90.50 88 LEU A O 1
ATOM 676 N N . SER A 1 89 ? -2.926 0.859 17.586 1.00 91.88 89 SER A N 1
ATOM 677 C CA . SER A 1 89 ? -2.189 1.972 16.984 1.00 91.88 89 SER A CA 1
ATOM 678 C C . SER A 1 89 ? -2.421 2.043 15.468 1.00 91.88 89 SER A C 1
ATOM 680 O O . SER A 1 89 ? -2.273 1.040 14.768 1.00 91.88 89 SER A O 1
ATOM 682 N N . GLY A 1 90 ? -2.712 3.230 14.932 1.00 90.19 90 GLY A N 1
ATOM 683 C CA . GLY A 1 90 ? -2.862 3.457 13.490 1.00 90.19 90 GLY A CA 1
ATOM 684 C C . GLY A 1 90 ? -1.610 3.124 12.678 1.00 90.19 90 GLY A C 1
ATOM 685 O O . GLY A 1 90 ? -1.706 2.815 11.494 1.00 90.19 90 GLY A O 1
ATOM 686 N N . TRP A 1 91 ? -0.441 3.082 13.324 1.00 92.50 91 TRP A N 1
ATOM 687 C CA . TRP A 1 91 ? 0.823 2.666 12.712 1.00 92.50 91 TRP A CA 1
ATOM 688 C C . TRP A 1 91 ? 0.788 1.244 12.143 1.00 92.50 91 TRP A C 1
ATOM 690 O O . TRP A 1 91 ? 1.521 0.952 11.198 1.00 92.50 91 TRP A O 1
ATOM 700 N N . TRP A 1 92 ? -0.099 0.375 12.641 1.00 92.12 92 TRP A N 1
ATOM 701 C CA . TRP A 1 92 ? -0.298 -0.954 12.061 1.00 92.12 92 TRP A CA 1
ATOM 702 C C . TRP A 1 92 ? -0.773 -0.892 10.598 1.00 92.12 92 TRP A C 1
ATOM 704 O O . TRP A 1 92 ? -0.486 -1.821 9.845 1.00 92.12 92 TRP A O 1
ATOM 714 N N . ALA A 1 93 ? -1.401 0.207 10.153 1.00 92.88 93 ALA A N 1
ATOM 715 C CA . ALA A 1 93 ? -1.800 0.421 8.756 1.00 92.88 93 ALA A CA 1
ATOM 716 C C . ALA A 1 93 ? -0.613 0.440 7.776 1.00 92.88 93 ALA A C 1
ATOM 718 O O . ALA A 1 93 ? -0.785 0.109 6.604 1.00 92.88 93 ALA A O 1
ATOM 719 N N . LEU A 1 94 ? 0.606 0.751 8.236 1.00 92.00 94 LEU A N 1
ATOM 720 C CA . LEU A 1 94 ? 1.806 0.713 7.389 1.00 92.00 94 LEU A CA 1
ATOM 721 C C . LEU A 1 94 ? 2.177 -0.695 6.922 1.00 92.00 94 LEU A C 1
ATOM 723 O O . LEU A 1 94 ? 2.901 -0.837 5.936 1.00 92.00 94 LEU A O 1
ATOM 727 N N . LEU A 1 95 ? 1.646 -1.739 7.568 1.00 90.00 95 LEU A N 1
ATOM 728 C CA . LEU A 1 95 ? 1.804 -3.105 7.080 1.00 90.00 95 LEU A CA 1
ATOM 729 C C . LEU A 1 95 ? 1.298 -3.259 5.639 1.00 90.00 95 LEU A C 1
ATOM 731 O O . LEU A 1 95 ? 1.819 -4.107 4.926 1.00 90.00 95 LEU A O 1
ATOM 735 N N . ALA A 1 96 ? 0.376 -2.415 5.164 1.00 87.19 96 ALA A N 1
ATOM 736 C CA . ALA A 1 96 ? -0.144 -2.467 3.796 1.00 87.19 96 ALA A CA 1
ATOM 737 C C . ALA A 1 96 ? 0.954 -2.381 2.717 1.00 87.19 96 ALA A C 1
ATOM 739 O O . ALA A 1 96 ? 0.754 -2.875 1.614 1.00 87.19 96 ALA A O 1
ATOM 740 N N . VAL A 1 97 ? 2.115 -1.796 3.040 1.00 84.75 97 VAL A N 1
ATOM 741 C CA . VAL A 1 97 ? 3.269 -1.669 2.128 1.00 84.75 97 VAL A CA 1
ATOM 742 C C . VAL A 1 97 ? 4.105 -2.956 2.060 1.00 84.75 97 VAL A C 1
ATOM 744 O O . VAL A 1 97 ? 4.881 -3.162 1.131 1.00 84.75 97 VAL A O 1
ATOM 747 N N . THR A 1 98 ? 3.965 -3.849 3.039 1.00 83.50 98 THR A N 1
ATOM 748 C CA . THR A 1 98 ? 4.709 -5.115 3.087 1.00 83.50 98 THR A CA 1
ATOM 749 C C . THR A 1 98 ? 3.932 -6.225 2.369 1.00 83.50 98 THR A C 1
ATOM 751 O O . THR A 1 98 ? 2.717 -6.281 2.528 1.00 83.50 98 THR A O 1
ATOM 754 N N . PRO A 1 99 ? 4.577 -7.167 1.652 1.00 77.44 99 PRO A N 1
ATOM 755 C CA . PRO A 1 99 ? 3.862 -8.221 0.922 1.00 77.44 99 PRO A CA 1
ATOM 756 C C . PRO A 1 99 ? 2.859 -9.041 1.762 1.00 77.44 99 PRO A C 1
ATOM 758 O O . PRO A 1 99 ? 1.738 -9.241 1.298 1.00 77.44 99 PRO A O 1
ATOM 761 N N . PRO A 1 100 ? 3.179 -9.496 2.996 1.00 85.56 100 PRO A N 1
ATOM 762 C CA . PRO A 1 100 ? 2.199 -10.205 3.825 1.00 85.56 100 PRO A CA 1
ATOM 763 C C . PRO A 1 100 ? 1.254 -9.263 4.587 1.00 85.56 100 PRO A C 1
ATOM 765 O O . PRO A 1 100 ? 0.288 -9.707 5.209 1.00 85.56 100 PRO A O 1
ATOM 768 N N . GLY A 1 101 ? 1.534 -7.964 4.610 1.00 88.25 101 GLY A N 1
ATOM 769 C CA . GLY A 1 101 ? 0.893 -7.059 5.545 1.00 88.25 101 GLY A CA 1
ATOM 770 C C . GLY A 1 101 ? -0.556 -6.682 5.239 1.00 88.25 101 GLY A C 1
ATOM 771 O O . GLY A 1 101 ? -1.292 -6.562 6.213 1.00 88.25 101 GLY A O 1
ATOM 772 N N . PRO A 1 102 ? -1.041 -6.596 3.981 1.00 88.50 102 PRO A N 1
ATOM 773 C CA . PRO A 1 102 ? -2.474 -6.493 3.704 1.00 88.50 102 PRO A CA 1
ATOM 774 C C . PRO A 1 102 ? -3.290 -7.631 4.327 1.00 88.50 102 PRO A C 1
ATOM 776 O O . PRO A 1 102 ? -4.372 -7.391 4.856 1.00 88.50 102 PRO A O 1
ATOM 779 N N . PHE A 1 103 ? -2.757 -8.858 4.338 1.00 90.81 103 PHE A N 1
ATOM 780 C CA . PHE A 1 103 ? -3.425 -10.001 4.965 1.00 90.81 103 PHE A CA 1
ATOM 781 C C . PHE A 1 103 ? -3.483 -9.852 6.490 1.00 90.81 103 PHE A C 1
ATOM 783 O O . PHE A 1 103 ? -4.541 -10.016 7.095 1.00 90.81 103 PHE A O 1
ATOM 790 N N . ILE A 1 104 ? -2.368 -9.465 7.119 1.00 93.19 104 ILE A N 1
ATOM 791 C CA . ILE A 1 104 ? -2.326 -9.191 8.564 1.00 93.19 104 ILE A CA 1
ATOM 792 C C . ILE A 1 104 ? -3.271 -8.034 8.918 1.00 93.19 104 ILE A C 1
ATOM 794 O O . ILE A 1 104 ? -4.015 -8.117 9.894 1.00 93.19 104 ILE A O 1
ATOM 798 N N . LEU A 1 105 ? -3.289 -6.972 8.112 1.00 92.94 105 LEU A N 1
ATOM 799 C CA . LEU A 1 105 ? -4.183 -5.834 8.293 1.00 92.94 105 LEU A CA 1
ATOM 800 C C . LEU A 1 105 ? -5.646 -6.212 8.173 1.00 92.94 105 LEU A C 1
ATOM 802 O O . LEU A 1 105 ? -6.442 -5.738 8.976 1.00 92.94 105 LEU A O 1
ATOM 806 N N . LEU A 1 106 ? -5.996 -7.082 7.228 1.00 92.44 106 LEU A N 1
ATOM 807 C CA . LEU A 1 106 ? -7.347 -7.612 7.110 1.00 92.44 106 LEU A CA 1
ATOM 808 C C . LEU A 1 106 ? -7.751 -8.338 8.400 1.00 92.44 106 LEU A C 1
ATOM 810 O O . LEU A 1 106 ? -8.808 -8.054 8.963 1.00 92.44 106 LEU A O 1
ATOM 814 N N . LEU A 1 107 ? -6.883 -9.204 8.931 1.00 94.12 107 LEU A N 1
ATOM 815 C CA . LEU A 1 107 ? -7.136 -9.885 10.204 1.00 94.12 107 LEU A CA 1
ATOM 816 C C . LEU A 1 107 ? -7.310 -8.888 11.359 1.00 94.12 107 LEU A C 1
ATOM 818 O O . LEU A 1 107 ? -8.253 -9.016 12.137 1.00 94.12 107 LEU A O 1
ATOM 822 N N . LEU A 1 108 ? -6.461 -7.861 11.452 1.00 92.75 108 LEU A N 1
ATOM 823 C CA . LEU A 1 108 ? -6.586 -6.820 12.476 1.00 92.75 108 LEU A CA 1
ATOM 824 C C . LEU A 1 108 ? -7.867 -5.988 12.310 1.00 92.75 108 LEU A C 1
ATOM 826 O O . LEU A 1 108 ? -8.516 -5.679 13.307 1.00 92.75 108 LEU A O 1
ATOM 830 N N . ALA A 1 109 ? -8.262 -5.675 11.077 1.00 90.62 109 ALA A N 1
ATOM 831 C CA . ALA A 1 109 ? -9.449 -4.885 10.766 1.00 90.62 109 ALA A CA 1
ATOM 832 C C . ALA A 1 109 ? -10.761 -5.635 11.054 1.00 90.62 109 ALA A C 1
ATOM 834 O O . ALA A 1 109 ? -11.758 -5.008 11.419 1.00 90.62 109 ALA A O 1
ATOM 835 N N . THR A 1 110 ? -10.768 -6.969 10.944 1.00 92.06 110 THR A N 1
ATOM 836 C CA . THR A 1 110 ? -11.944 -7.802 11.273 1.00 92.06 110 THR A CA 1
ATOM 837 C C . THR A 1 110 ? -12.185 -7.969 12.776 1.00 92.06 110 THR A C 1
ATOM 839 O O . THR A 1 110 ? -13.244 -8.453 13.182 1.00 92.06 110 THR A O 1
ATOM 842 N N . ARG A 1 111 ? -11.243 -7.545 13.630 1.00 89.12 111 ARG A N 1
ATOM 843 C CA . ARG A 1 111 ? -11.427 -7.574 15.088 1.00 89.12 111 ARG A CA 1
ATOM 844 C C . ARG A 1 111 ? -12.625 -6.716 15.496 1.00 89.12 111 ARG A C 1
ATOM 846 O O . ARG A 1 111 ? -12.958 -5.732 14.838 1.00 89.12 111 ARG A O 1
ATOM 853 N N . ARG A 1 112 ? -13.289 -7.092 16.593 1.00 84.81 112 ARG A N 1
ATOM 854 C CA . ARG A 1 112 ? -14.375 -6.289 17.178 1.00 84.81 112 ARG A CA 1
ATOM 855 C C . ARG A 1 112 ? -13.818 -4.969 17.716 1.00 84.81 112 ARG A C 1
ATOM 857 O O . ARG A 1 112 ? -12.723 -4.956 18.278 1.00 84.81 112 ARG A O 1
ATOM 864 N N . SER A 1 113 ? -14.597 -3.897 17.580 1.00 79.88 113 SER A N 1
ATOM 865 C CA . SER A 1 113 ? -14.299 -2.624 18.238 1.00 79.88 113 SER A CA 1
ATOM 866 C C . SER A 1 113 ? -14.347 -2.795 19.758 1.00 79.88 113 SER A C 1
ATOM 868 O O . SER A 1 113 ? -15.112 -3.618 20.276 1.00 79.88 113 SER A O 1
ATOM 870 N N . ARG A 1 114 ? -13.511 -2.050 20.488 1.00 79.31 114 ARG A N 1
ATOM 871 C CA . ARG A 1 114 ? -13.521 -2.074 21.958 1.00 79.31 114 ARG A CA 1
ATOM 872 C C . ARG A 1 114 ? -14.415 -0.966 22.504 1.00 79.31 114 ARG A C 1
ATOM 874 O O . ARG A 1 114 ? -14.311 0.182 22.098 1.00 79.31 114 ARG A O 1
ATOM 881 N N . VAL A 1 115 ? -15.238 -1.314 23.493 1.00 67.06 115 VAL A N 1
ATOM 882 C CA . VAL A 1 115 ? -16.186 -0.400 24.165 1.00 67.06 115 VAL A CA 1
ATOM 883 C C . VAL A 1 115 ? -15.469 0.641 25.046 1.00 67.06 115 VAL A C 1
ATOM 885 O O . VAL A 1 115 ? -16.065 1.618 25.474 1.00 67.06 115 VAL A O 1
ATOM 888 N N . GLU A 1 116 ? -14.163 0.488 25.277 1.00 67.56 116 GLU A N 1
ATOM 889 C CA . GLU A 1 116 ? -13.332 1.395 26.087 1.00 67.56 116 GLU A CA 1
ATOM 890 C C . GLU A 1 116 ? -13.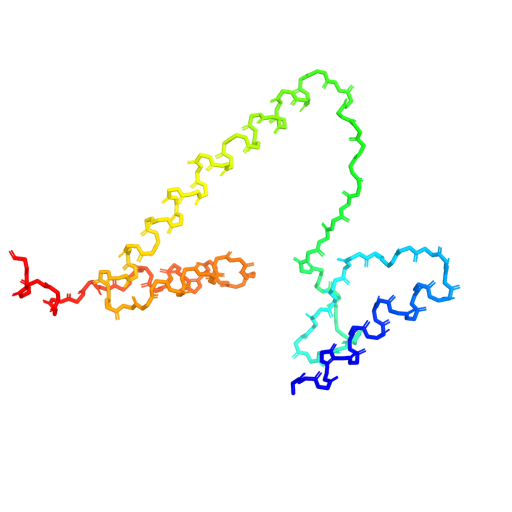311 2.850 25.571 1.00 67.56 116 GLU A C 1
ATOM 892 O O . GLU A 1 116 ? -13.058 3.760 26.361 1.00 67.56 116 GLU A O 1
ATOM 897 N N . GLY A 1 117 ? -13.579 3.075 24.277 1.00 59.56 117 GLY A N 1
ATOM 898 C CA . GLY A 1 117 ? -13.739 4.408 23.679 1.00 59.56 117 GLY A CA 1
ATOM 899 C C . GLY A 1 117 ? -15.158 4.981 23.786 1.00 59.56 117 GLY A C 1
ATOM 900 O O . GLY A 1 117 ? -15.310 6.191 23.859 1.00 59.56 117 GLY A O 1
ATOM 901 N N . ALA A 1 118 ? -16.182 4.129 23.916 1.00 60.19 118 ALA A N 1
ATOM 902 C CA . ALA A 1 118 ? -17.593 4.529 24.015 1.00 60.19 118 ALA A CA 1
ATOM 903 C C . ALA A 1 118 ? -17.969 5.144 25.376 1.00 60.19 118 ALA A C 1
ATOM 905 O O . ALA A 1 118 ? -19.114 5.511 25.597 1.00 60.19 118 ALA A O 1
ATOM 906 N N . ARG A 1 119 ? -17.017 5.220 26.316 1.00 61.53 119 ARG A N 1
ATOM 907 C CA . ARG A 1 119 ? -17.189 5.927 27.595 1.00 61.53 119 ARG A CA 1
ATOM 908 C C . ARG A 1 119 ? -16.972 7.440 27.484 1.00 61.53 119 ARG A C 1
ATOM 910 O O . ARG A 1 119 ? -17.206 8.136 28.466 1.00 61.53 119 ARG A O 1
ATOM 917 N N . PHE A 1 120 ? -16.416 7.907 26.362 1.00 62.66 120 PHE A N 1
ATOM 918 C CA . PHE A 1 120 ? -16.070 9.311 26.124 1.00 62.66 120 PHE A CA 1
ATOM 919 C C . PHE A 1 120 ? -16.871 9.957 24.979 1.00 62.66 120 PHE A C 1
ATOM 921 O O . PHE A 1 120 ? -16.684 11.148 24.744 1.00 62.66 120 PHE A O 1
ATOM 928 N N . ASP A 1 121 ? -17.721 9.181 24.297 1.00 58.06 121 ASP A N 1
ATOM 929 C CA . ASP A 1 121 ? -18.766 9.657 23.375 1.00 58.06 121 ASP A CA 1
ATOM 930 C C . ASP A 1 121 ? -20.072 9.888 24.153 1.00 58.06 121 ASP A C 1
ATOM 932 O O . ASP A 1 121 ? -20.787 10.865 23.837 1.00 58.06 121 ASP A O 1
#

InterPro domains:
  IPR008523 Protein of unknown function DUF805 [PF05656] (45-120)

Sequence (121 aa):
MLVNVITLALTQLVFPALIAGRTPEPTIFLGPFGSRLFAPIALVTWHETDPPSSPLAASFLLFAALWLIVTVIPGFTVAVRRLHDSNLSGWWALLAVTPPGPFILLLLATRRSRVEGARFD